Protein AF-A0A920QVF6-F1 (afdb_monomer)

Foldseek 3Di:
DVVVVVVVVVVVVVLVVCCVPQNDVLSVLVVVLVVLQVVLVVLQVVCLQDLPDALVSVLSSQLSHQLSVQLSVVLSVCVVPDPDPVSNVVSNVVSSVVSSVVQLVVLVCCAANDCVPPVDDHHNCLLSLRCGNVLNVCCVPDDDPSNVVSCVSSNSVNNVVNVVVD

Structure (mmCIF, N/CA/C/O backbone):
data_AF-A0A920QVF6-F1
#
_entry.id   AF-A0A920QVF6-F1
#
loop_
_atom_site.group_PDB
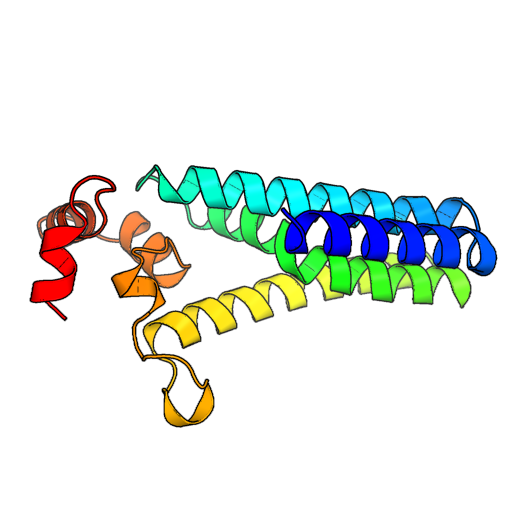_atom_site.id
_atom_site.type_symbol
_atom_site.label_atom_id
_atom_site.label_alt_id
_atom_site.label_comp_id
_atom_site.label_asym_id
_atom_site.label_entity_id
_atom_site.label_seq_id
_atom_site.pdbx_PDB_ins_code
_atom_site.Cartn_x
_atom_site.Cartn_y
_atom_site.Cartn_z
_atom_site.occupancy
_atom_site.B_iso_or_equiv
_atom_site.auth_seq_id
_atom_site.auth_comp_id
_atom_site.auth_asym_id
_atom_site.auth_atom_id
_atom_site.pdbx_PDB_model_num
ATOM 1 N N . MET A 1 1 ? 18.911 10.982 13.005 1.00 59.28 1 MET A N 1
ATOM 2 C CA . MET A 1 1 ? 19.649 11.825 12.033 1.00 59.28 1 MET A CA 1
ATOM 3 C C . MET A 1 1 ? 20.551 11.006 11.104 1.00 59.28 1 MET A C 1
ATOM 5 O O . MET A 1 1 ? 20.443 11.181 9.903 1.00 59.28 1 MET A O 1
ATOM 9 N N . VAL A 1 2 ? 21.365 10.064 11.609 1.00 76.44 2 VAL A N 1
ATOM 10 C CA . VAL A 1 2 ? 22.228 9.196 10.767 1.00 76.44 2 VAL A CA 1
ATOM 11 C C . VAL A 1 2 ? 21.438 8.289 9.804 1.00 76.44 2 VAL A C 1
ATOM 13 O O . VAL A 1 2 ? 21.817 8.175 8.647 1.00 76.44 2 VAL A O 1
ATOM 16 N N . CYS A 1 3 ? 20.315 7.703 10.244 1.00 75.38 3 CYS A N 1
ATOM 17 C CA . CYS A 1 3 ? 19.489 6.807 9.413 1.00 75.38 3 CYS A CA 1
ATOM 18 C C . CYS A 1 3 ? 18.901 7.514 8.176 1.00 75.38 3 CYS A C 1
ATOM 20 O O . CYS A 1 3 ? 19.094 7.060 7.056 1.00 75.38 3 CYS A O 1
ATOM 22 N N . ILE A 1 4 ? 18.294 8.690 8.375 1.00 77.31 4 ILE A N 1
ATOM 23 C CA . ILE A 1 4 ? 17.716 9.513 7.296 1.00 77.31 4 ILE A CA 1
ATOM 24 C C . ILE A 1 4 ? 18.799 9.935 6.292 1.00 77.31 4 ILE A C 1
ATOM 26 O O . ILE A 1 4 ? 18.611 9.853 5.081 1.00 77.31 4 ILE A O 1
ATOM 30 N N . GLN A 1 5 ? 19.970 10.354 6.782 1.00 76.94 5 GLN A N 1
ATOM 31 C CA . GLN A 1 5 ? 21.077 10.749 5.909 1.00 76.94 5 GLN A CA 1
ATOM 32 C C . GLN A 1 5 ? 21.600 9.570 5.071 1.00 76.94 5 GLN A C 1
ATOM 34 O O . GLN A 1 5 ? 21.986 9.755 3.913 1.00 76.94 5 GLN A O 1
ATOM 39 N N . LEU A 1 6 ? 21.610 8.362 5.642 1.00 83.19 6 LEU A N 1
ATOM 40 C CA . LEU A 1 6 ? 21.997 7.143 4.939 1.00 83.19 6 LEU A CA 1
ATOM 41 C C . LEU A 1 6 ? 20.995 6.798 3.829 1.00 83.19 6 LEU A C 1
ATOM 43 O O . LEU A 1 6 ? 21.417 6.530 2.708 1.00 83.19 6 LEU A O 1
ATOM 47 N N . GLU A 1 7 ? 19.691 6.876 4.102 1.00 83.31 7 GLU A N 1
ATOM 48 C CA . GLU A 1 7 ? 18.632 6.640 3.108 1.00 83.31 7 GLU A CA 1
ATOM 49 C C . GLU A 1 7 ? 18.733 7.604 1.921 1.00 83.31 7 GLU A C 1
ATOM 51 O O . GLU A 1 7 ? 18.794 7.165 0.772 1.00 83.31 7 GLU A O 1
ATOM 56 N N . ILE A 1 8 ? 18.858 8.909 2.190 1.00 84.94 8 ILE A N 1
ATOM 57 C CA . ILE A 1 8 ? 19.033 9.934 1.146 1.00 84.94 8 ILE A CA 1
ATOM 58 C C . ILE A 1 8 ? 20.278 9.639 0.296 1.00 84.94 8 ILE A C 1
ATOM 60 O O . ILE A 1 8 ? 20.260 9.788 -0.932 1.00 84.94 8 ILE A O 1
ATOM 64 N N . SER A 1 9 ? 21.361 9.189 0.934 1.00 87.62 9 SER A N 1
ATOM 65 C CA . SER A 1 9 ? 22.603 8.838 0.241 1.00 87.62 9 SER A CA 1
ATOM 66 C C . SER A 1 9 ? 22.421 7.611 -0.659 1.00 87.62 9 SER A C 1
ATOM 68 O O . SER A 1 9 ? 22.857 7.632 -1.809 1.00 87.62 9 SER A O 1
ATOM 70 N N . LEU A 1 10 ? 21.738 6.564 -0.182 1.00 86.62 10 LEU A N 1
ATOM 71 C CA . LEU A 1 10 ? 21.457 5.353 -0.963 1.00 86.62 10 LEU A CA 1
ATOM 72 C C . LEU A 1 10 ? 20.570 5.647 -2.176 1.00 86.62 10 LEU A C 1
ATOM 74 O O . LEU A 1 10 ? 20.886 5.200 -3.280 1.00 86.62 10 LEU A O 1
ATOM 78 N N . ILE A 1 11 ? 19.521 6.455 -2.001 1.00 85.38 11 ILE A N 1
ATOM 79 C CA . ILE A 1 11 ? 18.647 6.895 -3.097 1.00 85.38 11 ILE A CA 1
ATOM 80 C C . ILE A 1 11 ? 19.460 7.672 -4.137 1.00 85.38 11 ILE A C 1
ATOM 82 O O . ILE A 1 11 ? 19.409 7.366 -5.328 1.00 85.38 11 ILE A O 1
ATOM 86 N N . SER A 1 12 ? 20.290 8.620 -3.697 1.00 86.44 12 SER A N 1
ATOM 87 C CA . SER A 1 12 ? 21.143 9.411 -4.595 1.00 86.44 12 SER A CA 1
ATOM 88 C C . SER A 1 12 ? 22.115 8.536 -5.396 1.00 86.44 12 SER A C 1
ATOM 90 O O . SER A 1 12 ? 22.328 8.764 -6.592 1.00 86.44 12 SER A O 1
ATOM 92 N N . ILE A 1 13 ? 22.686 7.505 -4.762 1.00 87.94 13 ILE A N 1
ATOM 93 C CA . ILE A 1 13 ? 23.561 6.523 -5.417 1.00 87.94 13 ILE A CA 1
ATOM 94 C C . ILE A 1 13 ? 22.776 5.706 -6.449 1.00 87.94 13 ILE A C 1
ATOM 96 O 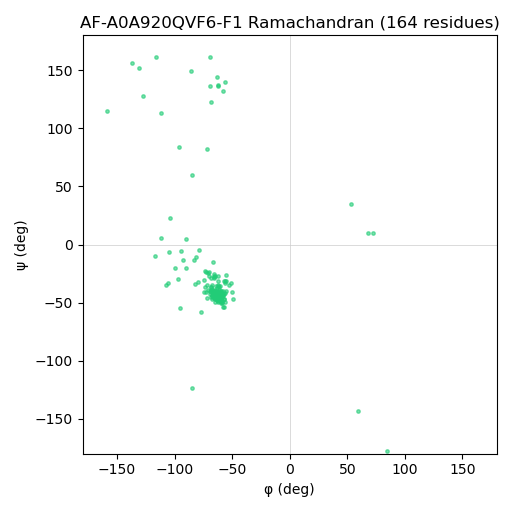O . ILE A 1 13 ? 23.256 5.549 -7.575 1.00 87.94 13 ILE A O 1
ATOM 100 N N . ALA A 1 14 ? 21.580 5.224 -6.100 1.00 83.62 14 ALA A N 1
ATOM 101 C CA . ALA A 1 14 ? 20.730 4.437 -6.990 1.00 83.62 14 ALA A CA 1
ATOM 102 C C . ALA A 1 14 ? 20.316 5.234 -8.237 1.00 83.62 14 ALA A C 1
ATOM 104 O O . ALA A 1 14 ? 20.511 4.761 -9.356 1.00 83.62 14 ALA A O 1
ATOM 105 N N . PHE A 1 15 ? 19.848 6.475 -8.067 1.00 84.44 15 PHE A N 1
ATOM 106 C CA . PHE A 1 15 ? 19.489 7.361 -9.180 1.00 84.44 15 PHE A CA 1
ATOM 107 C C . PHE A 1 15 ? 20.700 7.699 -10.054 1.00 84.44 15 PHE A C 1
ATOM 109 O O . PHE A 1 15 ? 20.620 7.644 -11.281 1.00 84.44 15 PHE A O 1
ATOM 116 N N . SER A 1 16 ? 21.854 7.979 -9.440 1.00 85.81 16 SER A N 1
ATOM 117 C CA . SER A 1 16 ? 23.099 8.234 -10.178 1.00 85.81 16 SER A CA 1
ATOM 118 C C . SER A 1 16 ? 23.561 7.012 -10.974 1.00 85.81 16 SER A C 1
ATOM 120 O O . SER A 1 16 ? 24.092 7.148 -12.076 1.00 85.81 16 SER A O 1
ATOM 122 N N . TRP A 1 17 ? 23.389 5.810 -10.421 1.00 84.62 17 TRP A N 1
ATOM 123 C CA . TRP A 1 17 ? 23.701 4.566 -11.114 1.00 84.62 17 TRP A CA 1
ATOM 124 C C . TRP A 1 17 ? 22.752 4.332 -12.287 1.00 84.62 17 TRP A C 1
ATOM 12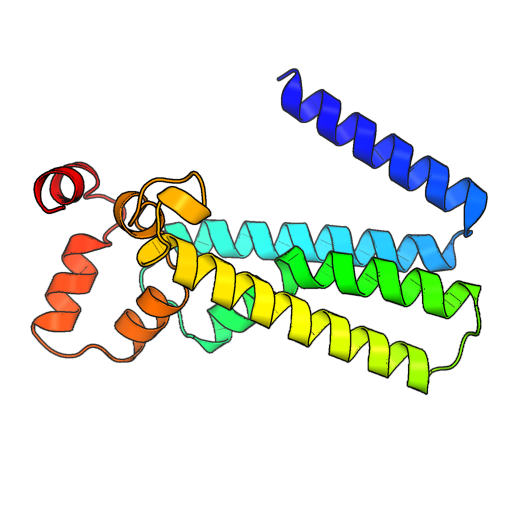6 O O . TRP A 1 17 ? 23.235 4.078 -13.391 1.00 84.62 17 TRP A O 1
ATOM 136 N N . CYS A 1 18 ? 21.444 4.499 -12.070 1.00 80.38 18 CYS A N 1
ATOM 137 C CA . CYS A 1 18 ? 20.429 4.367 -13.112 1.00 80.38 18 CYS A CA 1
ATOM 138 C C . CYS A 1 18 ? 20.723 5.345 -14.249 1.00 80.38 18 CYS A C 1
ATOM 140 O O . CYS A 1 18 ? 20.969 4.916 -15.371 1.00 80.38 18 CYS A O 1
ATOM 142 N N . LYS A 1 19 ? 20.881 6.640 -13.954 1.00 83.06 19 LYS A N 1
ATOM 143 C CA . LYS A 1 19 ? 21.198 7.652 -14.970 1.00 83.06 19 LYS A CA 1
ATOM 144 C C . LYS A 1 19 ? 22.390 7.268 -15.858 1.00 83.06 19 LYS A C 1
ATOM 146 O O . LYS A 1 19 ? 22.344 7.455 -17.069 1.00 83.06 19 LYS A O 1
ATOM 151 N N . ARG A 1 20 ? 23.454 6.695 -15.280 1.00 84.06 20 ARG A N 1
ATOM 152 C CA . ARG A 1 20 ? 24.636 6.246 -16.042 1.00 84.06 20 ARG A CA 1
ATOM 153 C C . ARG A 1 20 ? 24.397 5.008 -16.910 1.00 84.06 20 ARG A C 1
ATOM 155 O O . ARG A 1 20 ? 25.188 4.775 -17.820 1.00 84.06 20 ARG A O 1
ATOM 162 N N . LYS A 1 21 ? 23.416 4.169 -16.580 1.00 80.81 21 LYS A N 1
ATOM 163 C CA . LYS A 1 21 ? 23.218 2.848 -17.195 1.00 80.81 21 LYS A CA 1
ATOM 164 C C . LYS A 1 21 ? 22.019 2.763 -18.132 1.00 80.81 21 LYS A C 1
ATOM 166 O O . LYS A 1 21 ? 22.131 2.041 -19.115 1.00 80.81 21 LYS A O 1
ATOM 171 N N . ILE A 1 22 ? 20.930 3.471 -17.837 1.00 73.94 22 ILE A N 1
ATOM 172 C CA . ILE A 1 22 ? 19.645 3.337 -18.547 1.00 73.94 22 ILE A CA 1
ATOM 173 C C . ILE A 1 22 ? 19.213 4.621 -19.287 1.00 73.94 22 ILE A C 1
ATOM 175 O O . ILE A 1 22 ? 18.339 4.574 -20.136 1.00 73.94 22 ILE A O 1
ATOM 179 N N . GLY A 1 23 ? 19.884 5.761 -19.070 1.00 71.75 23 GLY A N 1
ATOM 180 C CA . GLY A 1 23 ? 19.565 7.026 -19.753 1.00 71.75 23 GLY A CA 1
ATOM 181 C C . GLY A 1 23 ? 18.437 7.828 -19.085 1.00 71.75 23 GLY A C 1
ATOM 182 O O . GLY A 1 23 ? 17.957 7.467 -18.012 1.00 71.75 23 GLY A O 1
ATOM 183 N N . ASP A 1 24 ? 18.059 8.966 -19.681 1.00 73.00 24 ASP A N 1
ATOM 184 C CA . ASP A 1 24 ? 17.178 9.958 -19.035 1.00 73.00 24 ASP A CA 1
ATOM 185 C C . ASP A 1 24 ? 15.678 9.592 -19.075 1.00 73.00 24 ASP A C 1
ATOM 187 O O . ASP A 1 24 ? 14.963 9.899 -18.122 1.00 73.00 24 ASP A O 1
ATOM 191 N N . THR A 1 25 ? 15.189 8.911 -20.122 1.00 66.56 25 THR A N 1
ATOM 192 C CA . THR A 1 25 ? 13.767 8.515 -20.237 1.00 66.56 25 THR A CA 1
ATOM 193 C C . THR A 1 25 ? 13.358 7.535 -19.135 1.00 66.56 25 THR A C 1
ATOM 195 O O . THR A 1 25 ? 12.354 7.741 -18.455 1.00 66.56 25 THR A O 1
ATOM 198 N N . ASP A 1 26 ? 14.185 6.522 -18.880 1.00 74.75 26 ASP A N 1
ATOM 199 C CA . ASP A 1 26 ? 13.901 5.487 -17.879 1.00 74.75 26 ASP A CA 1
ATOM 200 C C . ASP A 1 26 ? 14.058 6.012 -16.439 1.00 74.75 26 ASP A C 1
ATOM 202 O O . ASP A 1 26 ? 13.441 5.506 -15.499 1.00 74.75 26 ASP A O 1
ATOM 206 N N . LEU A 1 27 ? 14.842 7.082 -16.255 1.00 81.31 27 LEU A N 1
ATOM 207 C CA . LEU A 1 27 ? 14.948 7.787 -14.977 1.00 81.31 27 LEU A CA 1
ATOM 208 C C . LEU A 1 27 ? 13.647 8.527 -14.624 1.00 81.31 27 LEU A C 1
ATOM 210 O O . LEU A 1 27 ? 13.331 8.675 -13.440 1.00 81.31 27 LEU A O 1
ATOM 214 N N . GLY A 1 28 ? 12.881 8.958 -15.633 1.00 85.19 28 GLY A N 1
ATOM 215 C CA . GLY A 1 28 ? 11.558 9.555 -15.451 1.00 85.19 28 GLY A CA 1
ATOM 216 C C . GLY A 1 28 ? 10.593 8.593 -14.759 1.00 85.19 28 GLY A C 1
ATOM 217 O O . GLY A 1 28 ? 9.982 8.965 -13.761 1.00 85.19 28 GLY A O 1
ATOM 218 N N . VAL A 1 29 ? 10.563 7.333 -15.205 1.00 86.81 29 VAL A N 1
ATOM 219 C CA . VAL A 1 29 ? 9.729 6.265 -14.622 1.00 86.81 29 VAL A CA 1
ATOM 220 C C . VAL A 1 29 ? 10.061 6.036 -13.146 1.00 86.81 29 VAL A C 1
ATOM 222 O O . VAL A 1 29 ? 9.170 5.948 -12.303 1.00 86.81 29 VAL A O 1
ATOM 225 N N . LEU A 1 30 ? 11.353 5.969 -12.805 1.00 86.44 30 LEU A N 1
ATOM 226 C CA . LEU A 1 30 ? 11.775 5.796 -11.413 1.00 86.44 30 LEU A CA 1
ATOM 227 C C . LEU A 1 30 ? 11.410 7.010 -10.547 1.00 86.44 30 LEU A C 1
ATOM 229 O O . LEU A 1 30 ? 11.002 6.850 -9.397 1.00 86.44 30 LEU A O 1
ATOM 233 N N . THR A 1 31 ? 11.561 8.217 -11.097 1.00 88.50 31 THR A N 1
ATOM 234 C CA . THR A 1 31 ? 11.217 9.466 -10.405 1.00 88.50 31 THR A CA 1
ATOM 235 C C . THR A 1 31 ? 9.725 9.527 -10.102 1.00 88.50 31 THR A C 1
ATOM 237 O O . THR A 1 31 ? 9.348 9.813 -8.968 1.00 88.50 31 THR A O 1
ATOM 240 N N . GLU A 1 32 ? 8.885 9.215 -11.087 1.00 89.38 32 GLU A N 1
ATOM 241 C CA . GLU A 1 32 ? 7.432 9.194 -10.934 1.00 89.38 32 GLU A CA 1
ATOM 242 C C . GLU A 1 32 ? 7.006 8.198 -9.854 1.00 89.38 32 GLU A C 1
ATOM 244 O O . GLU A 1 32 ? 6.325 8.580 -8.908 1.00 89.38 32 GLU A O 1
ATOM 249 N N . SER A 1 33 ? 7.523 6.968 -9.887 1.00 89.88 33 SER A N 1
ATOM 250 C CA . SER A 1 33 ? 7.189 5.972 -8.863 1.00 89.88 33 SER A CA 1
ATOM 251 C C . SER A 1 33 ? 7.686 6.311 -7.463 1.00 89.88 33 SER A C 1
ATOM 253 O O . SER A 1 33 ? 7.047 5.940 -6.479 1.00 89.88 33 SER A O 1
ATOM 255 N N . TYR A 1 34 ? 8.787 7.052 -7.345 1.00 89.06 34 TYR A N 1
ATOM 256 C CA . TYR A 1 34 ? 9.225 7.573 -6.055 1.00 89.06 34 TYR A CA 1
ATOM 257 C C . TYR A 1 34 ? 8.275 8.661 -5.523 1.00 89.06 34 TYR A C 1
ATOM 259 O O . TYR A 1 34 ? 7.964 8.675 -4.331 1.00 89.06 34 TYR A O 1
ATOM 267 N N . LEU A 1 35 ? 7.777 9.547 -6.394 1.00 91.06 35 LEU A N 1
ATOM 268 C CA . LEU A 1 35 ? 6.782 10.560 -6.027 1.00 91.06 35 LEU A CA 1
ATOM 269 C C . LEU A 1 35 ? 5.440 9.929 -5.645 1.00 91.06 35 LEU A C 1
ATOM 271 O O . LEU A 1 35 ? 4.859 10.322 -4.637 1.00 91.06 35 LEU A O 1
ATOM 275 N N . GLU A 1 36 ? 4.991 8.920 -6.392 1.00 90.94 36 GLU A N 1
ATOM 276 C CA . GLU A 1 36 ? 3.791 8.147 -6.064 1.00 90.94 36 GLU A CA 1
ATOM 277 C C . GLU A 1 36 ? 3.926 7.487 -4.686 1.00 90.94 36 GLU A C 1
ATOM 279 O O . GLU A 1 36 ? 3.026 7.623 -3.861 1.00 90.94 36 GLU A O 1
ATOM 284 N N . MET A 1 37 ? 5.073 6.867 -4.370 1.00 90.31 37 MET A N 1
ATOM 285 C CA . MET A 1 37 ? 5.319 6.316 -3.028 1.00 90.31 37 MET A CA 1
ATOM 286 C C . MET A 1 37 ? 5.177 7.385 -1.941 1.00 90.31 37 MET A C 1
ATOM 288 O O . MET A 1 37 ? 4.522 7.138 -0.926 1.00 90.31 37 MET A O 1
ATOM 292 N N . ILE A 1 38 ? 5.781 8.563 -2.136 1.00 90.62 38 ILE A N 1
ATOM 293 C CA . ILE A 1 38 ? 5.671 9.669 -1.176 1.00 90.62 38 ILE A CA 1
ATOM 294 C C . ILE A 1 38 ? 4.208 10.074 -1.006 1.00 90.62 38 ILE A C 1
ATOM 296 O O . ILE A 1 38 ? 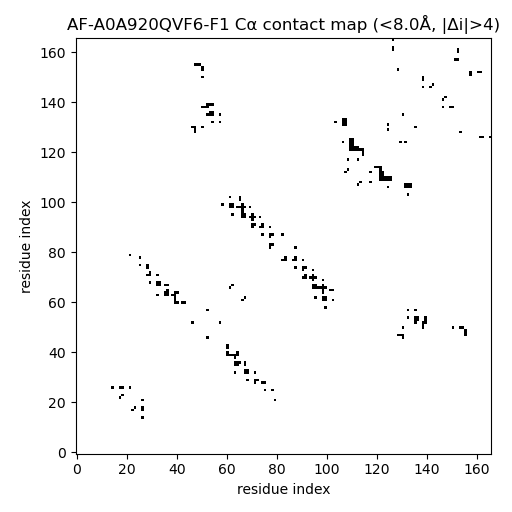3.749 10.223 0.124 1.00 90.62 38 ILE A O 1
ATOM 300 N N . GLU A 1 39 ? 3.461 10.211 -2.100 1.00 91.88 39 GLU A N 1
ATOM 301 C CA . GLU A 1 39 ? 2.038 10.533 -2.052 1.00 91.88 39 GLU A CA 1
ATOM 302 C C . GLU A 1 39 ? 1.244 9.469 -1.282 1.00 91.88 39 GLU A C 1
ATOM 304 O O . GLU A 1 39 ? 0.455 9.805 -0.395 1.00 91.88 39 GLU A O 1
ATOM 309 N N . GLY A 1 40 ? 1.486 8.187 -1.567 1.00 90.75 40 GLY A N 1
ATOM 310 C CA . GLY A 1 40 ? 0.887 7.065 -0.849 1.00 90.75 40 GLY A CA 1
ATOM 311 C C . GLY A 1 40 ? 1.182 7.115 0.650 1.00 90.75 40 GLY A C 1
ATOM 312 O 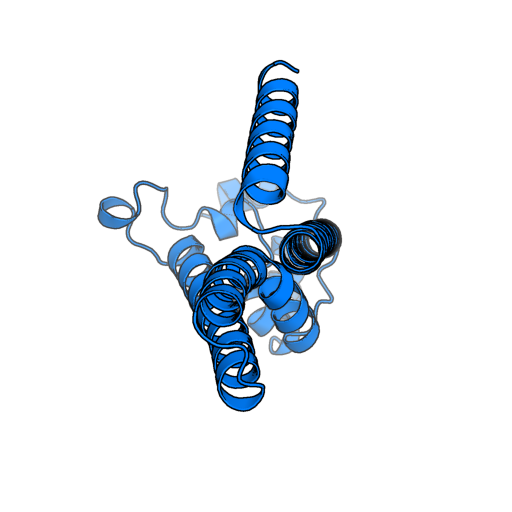O . GLY A 1 40 ? 0.276 6.920 1.460 1.00 90.75 40 GLY A O 1
ATOM 313 N N . GLN A 1 41 ? 2.418 7.448 1.033 1.00 90.19 41 GLN A N 1
ATOM 314 C CA . GLN A 1 41 ? 2.809 7.598 2.435 1.00 90.19 41 GLN A CA 1
ATOM 315 C C . GLN A 1 41 ? 2.156 8.818 3.097 1.00 90.19 41 GLN A C 1
ATOM 317 O O . GLN A 1 41 ? 1.718 8.737 4.242 1.00 90.19 41 GLN A O 1
ATOM 322 N N . CYS A 1 42 ? 2.040 9.945 2.393 1.00 91.25 42 CYS A N 1
ATOM 323 C CA . CYS A 1 42 ? 1.334 11.119 2.902 1.00 91.25 42 CYS A CA 1
ATOM 324 C C . CYS A 1 42 ? -0.154 10.829 3.132 1.00 91.25 42 CYS A C 1
ATOM 326 O O . CYS A 1 42 ? -0.695 11.220 4.165 1.00 91.25 42 CYS A O 1
ATOM 328 N N . ARG A 1 43 ? -0.812 10.120 2.205 1.00 91.88 43 ARG A N 1
ATOM 329 C CA . ARG A 1 43 ? -2.216 9.699 2.354 1.00 91.88 43 ARG A CA 1
ATOM 330 C C . ARG A 1 43 ? -2.401 8.768 3.554 1.00 91.88 43 ARG A C 1
ATOM 332 O O . ARG A 1 43 ? -3.349 8.943 4.310 1.00 91.88 43 ARG A O 1
ATOM 339 N N . ASP A 1 44 ? -1.475 7.837 3.762 1.00 90.19 44 ASP A N 1
ATOM 340 C CA . ASP A 1 44 ? -1.478 6.930 4.916 1.00 90.19 44 ASP A CA 1
ATOM 341 C C . ASP A 1 44 ? -1.417 7.684 6.253 1.00 90.19 44 ASP A C 1
ATOM 343 O O . ASP A 1 44 ? -2.228 7.441 7.142 1.00 90.19 44 ASP A O 1
ATOM 347 N N . LEU A 1 45 ? -0.533 8.683 6.358 1.00 89.88 45 LEU A N 1
ATOM 348 C CA . LEU A 1 45 ? -0.432 9.537 7.548 1.00 89.88 45 LEU A CA 1
ATOM 349 C C . LEU A 1 45 ? -1.715 10.340 7.805 1.00 89.88 45 LEU A C 1
ATOM 351 O O . LEU A 1 45 ? -2.090 10.563 8.955 1.00 89.88 45 LEU A O 1
ATOM 355 N N . VAL A 1 46 ? -2.404 10.780 6.748 1.00 89.44 46 VAL A N 1
ATOM 356 C CA . VAL A 1 46 ? -3.711 11.445 6.882 1.00 89.44 46 VAL A CA 1
ATOM 357 C C . VAL A 1 46 ? -4.762 10.464 7.406 1.00 89.44 46 VAL A C 1
ATOM 359 O O . VAL A 1 46 ? -5.553 10.825 8.277 1.00 89.44 46 VAL A O 1
ATOM 362 N N . PHE A 1 47 ? -4.755 9.218 6.930 1.00 88.38 47 PHE A N 1
ATOM 363 C CA . PHE A 1 47 ? -5.677 8.171 7.381 1.00 88.38 47 PHE A CA 1
ATOM 364 C C . PHE A 1 47 ? -5.486 7.783 8.849 1.00 88.38 47 PHE A C 1
ATOM 366 O O . PHE A 1 47 ? -6.451 7.406 9.507 1.00 88.38 47 PHE A O 1
ATOM 373 N N . GLU A 1 48 ? -4.293 7.945 9.417 1.00 86.25 48 GLU A N 1
ATOM 374 C CA . GLU A 1 48 ? -4.093 7.755 10.859 1.00 86.25 48 GLU A CA 1
ATOM 375 C C . GLU A 1 48 ? -4.911 8.741 11.714 1.00 86.25 48 GLU A C 1
ATOM 377 O O . GLU A 1 48 ? -5.279 8.416 12.846 1.00 86.25 48 GLU A O 1
ATOM 382 N N . GLN A 1 49 ? -5.228 9.924 11.173 1.00 86.06 49 GLN A N 1
ATOM 383 C CA . GLN A 1 49 ? -5.903 11.013 11.888 1.00 86.06 49 GLN A CA 1
ATOM 384 C C . GLN A 1 49 ? -7.427 11.029 11.714 1.00 86.06 49 GLN A C 1
ATOM 386 O O . GLN A 1 49 ? -8.106 11.832 12.353 1.00 86.06 49 GLN A O 1
ATOM 391 N N . THR A 1 50 ? -7.986 10.159 10.870 1.00 87.38 50 THR A N 1
ATOM 392 C CA . THR A 1 50 ? -9.427 10.103 10.594 1.00 87.38 50 THR A CA 1
ATOM 393 C C . THR A 1 50 ? -9.958 8.676 10.696 1.00 87.38 50 THR A C 1
ATOM 395 O O . THR A 1 50 ? -9.246 7.700 10.483 1.00 87.38 50 THR A O 1
ATOM 398 N N . THR A 1 51 ? -11.235 8.545 11.035 1.00 84.94 51 THR A N 1
ATOM 399 C CA . THR A 1 51 ? -11.975 7.274 10.990 1.00 84.94 51 THR A CA 1
ATOM 400 C C . THR A 1 51 ? -12.940 7.205 9.808 1.00 84.94 51 THR A C 1
ATOM 402 O O . THR A 1 51 ? -13.534 6.164 9.556 1.00 84.94 51 THR A O 1
ATOM 405 N N . ASN A 1 52 ? -13.095 8.303 9.065 1.00 89.12 52 ASN A N 1
ATOM 406 C CA . ASN A 1 52 ? -13.950 8.375 7.888 1.00 89.12 52 ASN A CA 1
ATOM 407 C C . ASN A 1 52 ? -13.105 8.149 6.629 1.00 89.12 52 ASN A C 1
ATOM 409 O O . ASN A 1 52 ? -12.629 9.112 6.028 1.00 89.12 52 ASN A O 1
ATOM 413 N N . ILE A 1 53 ? -12.882 6.879 6.290 1.00 90.75 53 ILE A N 1
ATOM 414 C CA . ILE A 1 53 ? -12.108 6.437 5.123 1.00 90.75 53 ILE A CA 1
ATOM 415 C C . ILE A 1 53 ? -12.978 5.456 4.347 1.00 90.75 53 ILE A C 1
ATOM 417 O O . ILE A 1 53 ? -13.477 4.493 4.929 1.00 90.75 53 ILE A O 1
ATOM 421 N N . LYS A 1 54 ? -13.149 5.675 3.045 1.00 93.44 54 LYS A N 1
ATOM 422 C CA . LYS A 1 54 ? -13.826 4.713 2.167 1.00 93.44 54 LYS A CA 1
ATOM 423 C C . LYS A 1 54 ? -12.846 3.664 1.664 1.00 93.44 54 LYS A C 1
ATOM 425 O O . LYS A 1 54 ? -11.678 3.971 1.410 1.00 93.44 54 LYS A O 1
ATOM 430 N N . VAL A 1 55 ? -13.329 2.451 1.409 1.00 94.81 55 VAL A N 1
ATOM 431 C CA . VAL A 1 55 ? -12.511 1.372 0.837 1.00 94.81 55 VAL A CA 1
ATOM 432 C C . VAL A 1 55 ? -11.851 1.804 -0.475 1.00 94.81 55 VAL A C 1
ATOM 434 O O . VAL A 1 55 ? -10.672 1.532 -0.671 1.00 94.81 55 VAL A O 1
ATOM 437 N N . GLU A 1 56 ? -12.547 2.544 -1.342 1.00 93.69 56 GLU A N 1
ATOM 438 C CA . GLU A 1 56 ? -11.968 3.040 -2.603 1.00 93.69 56 GLU A CA 1
ATOM 439 C C . GLU A 1 56 ? -10.783 3.998 -2.376 1.00 93.69 56 GLU A C 1
ATOM 441 O O . GLU A 1 56 ? -9.759 3.908 -3.056 1.00 93.69 56 GLU A O 1
ATOM 446 N N . GLU A 1 57 ? -10.879 4.888 -1.384 1.00 92.62 57 GLU A N 1
ATOM 447 C CA . GLU A 1 57 ? -9.801 5.822 -1.030 1.00 92.62 57 GLU A CA 1
ATOM 448 C C . GLU A 1 57 ? -8.583 5.065 -0.488 1.00 92.62 57 GLU A C 1
ATOM 450 O O . GLU A 1 57 ? -7.440 5.363 -0.851 1.00 92.62 57 GLU A O 1
ATOM 455 N N . TYR A 1 58 ? -8.836 4.035 0.322 1.00 93.50 58 TYR A N 1
ATOM 456 C CA . TYR A 1 58 ? -7.814 3.126 0.818 1.00 93.50 58 TYR A CA 1
ATOM 457 C C . TYR A 1 58 ? -7.145 2.330 -0.318 1.00 93.50 58 TYR A C 1
ATOM 459 O O . TYR A 1 58 ? -5.916 2.287 -0.397 1.00 93.50 58 TYR A O 1
ATOM 467 N N . LEU A 1 59 ? -7.921 1.758 -1.247 1.00 91.50 59 LEU A N 1
ATOM 468 C CA . LEU A 1 59 ? -7.396 1.021 -2.404 1.00 91.50 59 LEU A CA 1
ATOM 469 C C . LEU A 1 59 ? -6.550 1.914 -3.322 1.00 91.50 59 LEU A C 1
ATOM 471 O O . LEU A 1 59 ? -5.548 1.457 -3.881 1.00 91.50 59 LEU A O 1
ATOM 475 N N . GLY A 1 60 ? -6.932 3.186 -3.456 1.00 89.56 60 GLY A N 1
ATOM 476 C CA . GLY A 1 60 ? -6.137 4.207 -4.130 1.00 89.56 60 GLY A CA 1
ATOM 477 C C . GLY A 1 60 ? -4.804 4.462 -3.426 1.00 89.56 60 GLY A C 1
ATOM 478 O O . GLY A 1 60 ? -3.763 4.452 -4.076 1.00 89.56 60 GLY A O 1
ATOM 479 N N . MET A 1 61 ? -4.814 4.625 -2.100 1.00 91.12 61 MET A N 1
ATOM 480 C CA . MET A 1 61 ? -3.600 4.843 -1.304 1.00 91.12 61 MET A CA 1
ATOM 481 C C . MET A 1 61 ? -2.604 3.680 -1.429 1.00 91.12 61 MET A C 1
ATOM 483 O O . MET A 1 61 ? -1.433 3.911 -1.731 1.00 91.12 61 MET A O 1
ATOM 487 N N . ILE A 1 62 ? -3.045 2.427 -1.272 1.00 90.56 62 ILE A N 1
ATOM 488 C CA . ILE A 1 62 ? -2.123 1.278 -1.317 1.00 90.56 62 ILE A CA 1
ATOM 489 C C . ILE A 1 62 ? -1.557 1.011 -2.718 1.00 90.56 62 ILE A C 1
ATOM 491 O O . ILE A 1 62 ? -0.474 0.438 -2.845 1.00 90.56 62 ILE A O 1
ATOM 495 N N . ALA A 1 63 ? -2.254 1.444 -3.776 1.00 85.69 63 ALA A N 1
ATOM 496 C CA . ALA A 1 63 ? -1.768 1.332 -5.151 1.00 85.69 63 ALA A CA 1
ATOM 497 C C . ALA A 1 63 ? -0.516 2.189 -5.400 1.00 85.69 63 ALA A C 1
ATOM 499 O O . ALA A 1 63 ? 0.309 1.836 -6.241 1.00 85.69 63 ALA A O 1
ATOM 500 N N . LEU A 1 64 ? -0.366 3.282 -4.646 1.00 85.88 64 LEU A N 1
ATOM 501 C CA . LEU A 1 64 ? 0.761 4.208 -4.736 1.00 85.88 64 LEU A CA 1
ATOM 502 C C . LEU A 1 64 ? 1.992 3.740 -3.945 1.00 85.88 64 LEU A C 1
ATOM 504 O O . LEU A 1 64 ? 3.075 4.278 -4.131 1.00 85.88 64 LEU A O 1
ATOM 508 N N . LYS A 1 65 ? 1.846 2.740 -3.067 1.00 83.75 65 LYS A N 1
ATOM 509 C CA . LYS A 1 65 ? 2.932 2.224 -2.221 1.00 83.75 65 LYS A CA 1
ATOM 510 C C . LYS A 1 65 ? 3.771 1.176 -2.969 1.00 83.75 65 LYS A C 1
ATOM 512 O O . LYS A 1 65 ? 4.300 1.424 -4.047 1.00 83.75 65 LYS A O 1
ATOM 517 N N . THR A 1 66 ? 3.895 -0.026 -2.415 1.00 78.44 66 THR A N 1
ATOM 518 C CA . THR A 1 66 ? 4.760 -1.117 -2.893 1.00 78.44 66 THR A CA 1
ATOM 519 C C . THR A 1 66 ? 4.581 -1.443 -4.382 1.00 78.44 66 THR A C 1
ATOM 521 O O . THR A 1 66 ? 5.549 -1.780 -5.065 1.00 78.44 66 THR A O 1
ATOM 524 N N . GLY A 1 67 ? 3.360 -1.296 -4.910 1.00 79.75 67 GLY A N 1
ATOM 525 C CA . GLY A 1 67 ? 3.063 -1.504 -6.329 1.00 79.75 67 GLY A CA 1
ATOM 526 C C . GLY A 1 67 ? 3.832 -0.586 -7.274 1.00 79.75 67 GLY A C 1
ATOM 527 O O . GLY A 1 67 ? 4.256 -1.047 -8.3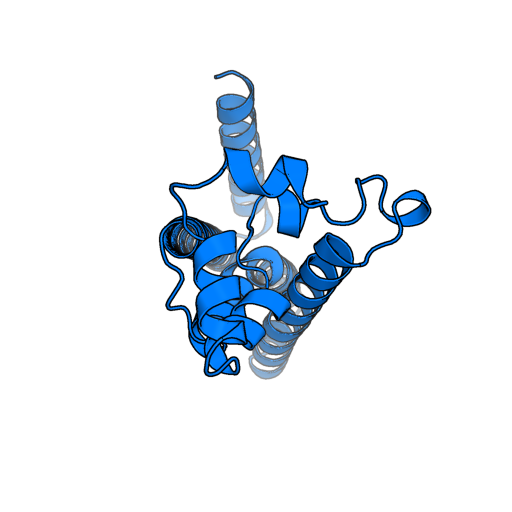32 1.00 79.75 67 GLY A O 1
ATOM 528 N N . ALA A 1 68 ? 4.080 0.667 -6.880 1.00 85.50 68 ALA A N 1
ATOM 529 C CA . ALA A 1 68 ? 4.772 1.642 -7.717 1.00 85.50 68 ALA A CA 1
ATOM 530 C C . ALA A 1 68 ? 6.218 1.214 -8.021 1.00 85.50 68 ALA A C 1
ATOM 532 O O . ALA A 1 68 ? 6.651 1.280 -9.169 1.00 85.50 68 ALA A O 1
ATOM 533 N N . PHE A 1 69 ? 6.949 0.672 -7.038 1.00 86.19 69 PHE A N 1
ATOM 534 C CA . PHE A 1 69 ? 8.320 0.187 -7.265 1.00 86.19 69 PHE A CA 1
ATOM 535 C C . PHE A 1 69 ? 8.392 -1.116 -8.050 1.00 86.19 69 PHE A C 1
ATOM 537 O O . PHE A 1 69 ? 9.306 -1.297 -8.855 1.00 86.19 69 PHE A O 1
ATOM 544 N N . ILE A 1 70 ? 7.449 -2.036 -7.829 1.00 86.12 70 ILE A N 1
ATOM 545 C CA . ILE A 1 70 ? 7.387 -3.274 -8.615 1.00 86.12 70 ILE A CA 1
ATOM 546 C C . ILE A 1 70 ? 7.082 -2.928 -10.075 1.00 86.12 70 ILE A C 1
ATOM 548 O O . ILE A 1 70 ? 7.760 -3.416 -10.982 1.00 86.12 70 ILE A O 1
ATOM 552 N N . ARG A 1 71 ? 6.110 -2.033 -10.289 1.00 89.38 71 ARG A N 1
ATOM 553 C CA . ARG A 1 71 ? 5.751 -1.496 -11.600 1.00 89.38 71 ARG A CA 1
ATOM 554 C C . ARG A 1 71 ? 6.940 -0.830 -12.280 1.00 89.38 71 ARG A C 1
ATOM 556 O O . ARG A 1 71 ? 7.252 -1.205 -13.405 1.00 89.38 71 ARG A O 1
ATOM 563 N N . SER A 1 72 ? 7.612 0.118 -11.625 1.00 89.88 72 SER A N 1
ATOM 564 C CA . SER A 1 72 ? 8.739 0.839 -12.229 1.00 89.88 72 SER A CA 1
ATOM 565 C C . SER A 1 72 ? 9.898 -0.085 -12.566 1.00 89.88 72 SER A C 1
ATOM 567 O O . SER A 1 72 ? 10.433 -0.008 -13.666 1.00 89.88 72 SER A O 1
ATOM 569 N N . SER A 1 73 ? 10.235 -1.017 -11.673 1.00 88.00 73 SER A N 1
ATOM 570 C CA . SER A 1 73 ? 11.310 -1.988 -11.903 1.00 88.00 73 SER A CA 1
ATOM 571 C C . SER A 1 73 ? 11.033 -2.854 -13.133 1.00 88.00 73 SER A C 1
ATOM 573 O O . SER A 1 73 ? 11.912 -3.050 -13.972 1.00 88.00 73 SER A O 1
ATOM 575 N N . ALA A 1 74 ? 9.803 -3.354 -13.262 1.00 89.38 74 ALA A N 1
ATOM 576 C CA . ALA A 1 74 ? 9.407 -4.168 -14.401 1.00 89.38 74 ALA A CA 1
ATOM 577 C C . ALA A 1 74 ? 9.294 -3.340 -15.695 1.00 89.38 74 ALA A C 1
ATOM 579 O O . ALA A 1 74 ? 9.718 -3.807 -16.751 1.00 89.38 74 ALA A O 1
ATOM 580 N N . LEU A 1 75 ? 8.770 -2.110 -15.618 1.00 89.94 75 LEU A N 1
ATOM 581 C CA . LEU A 1 75 ? 8.604 -1.220 -16.769 1.00 89.94 75 LEU A CA 1
ATOM 582 C C . LEU A 1 75 ? 9.954 -0.768 -17.329 1.00 89.94 75 LEU A C 1
ATOM 584 O O . LEU A 1 75 ? 10.154 -0.839 -18.535 1.00 89.94 75 LEU A O 1
ATOM 588 N N . ILE A 1 76 ? 10.909 -0.397 -16.473 1.00 88.19 76 ILE A N 1
ATOM 589 C CA . ILE A 1 76 ? 12.284 -0.084 -16.893 1.00 88.19 76 ILE A CA 1
ATOM 590 C C . ILE A 1 76 ? 12.900 -1.288 -17.622 1.00 88.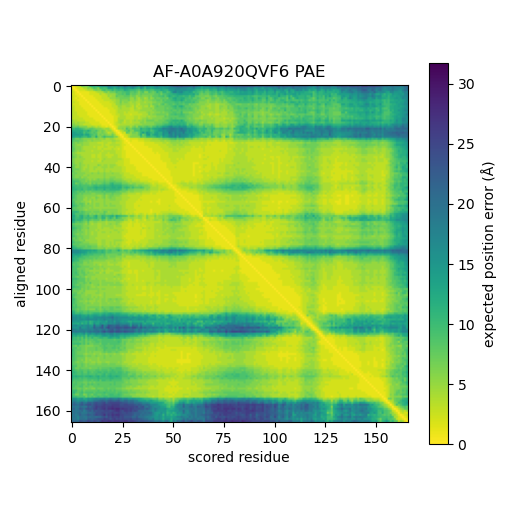19 76 ILE A C 1
ATOM 592 O O . ILE A 1 76 ? 13.506 -1.136 -18.679 1.00 88.19 76 ILE A O 1
ATOM 596 N N . GLY A 1 77 ? 12.698 -2.506 -17.107 1.00 86.69 77 GLY A N 1
ATOM 597 C CA . GLY A 1 77 ? 13.144 -3.726 -17.785 1.00 86.69 77 GLY A CA 1
ATOM 598 C C . GLY A 1 77 ? 12.503 -3.926 -19.166 1.00 86.69 77 GLY A C 1
ATOM 599 O O . GLY A 1 77 ? 13.194 -4.319 -20.107 1.00 86.69 77 GLY A O 1
ATOM 600 N N . ALA A 1 78 ? 11.206 -3.633 -19.299 1.00 88.00 78 ALA A N 1
ATOM 601 C CA . ALA A 1 78 ? 10.490 -3.708 -20.571 1.00 88.00 78 ALA A CA 1
ATOM 602 C C . ALA A 1 78 ? 11.023 -2.682 -21.586 1.00 88.00 78 ALA A C 1
ATOM 604 O O . ALA A 1 78 ? 11.361 -3.065 -22.705 1.00 88.00 78 ALA A O 1
ATOM 605 N N . LEU A 1 79 ? 11.202 -1.425 -21.165 1.00 85.94 79 LEU A N 1
ATOM 606 C CA . LEU A 1 79 ? 11.720 -0.333 -21.997 1.00 85.94 79 LEU A CA 1
ATOM 607 C C . LEU A 1 79 ? 13.131 -0.625 -22.533 1.00 85.94 79 LEU A C 1
ATOM 609 O O . LEU A 1 79 ? 13.393 -0.413 -23.717 1.00 85.94 79 LEU A O 1
ATOM 613 N N . ILE A 1 80 ? 14.014 -1.190 -21.701 1.00 84.88 80 ILE A N 1
ATOM 614 C CA . ILE A 1 80 ? 15.375 -1.580 -22.112 1.00 84.88 80 ILE A CA 1
ATOM 615 C C . ILE A 1 80 ? 15.355 -2.740 -23.117 1.00 84.88 80 ILE A C 1
ATOM 617 O O . ILE A 1 80 ? 16.178 -2.786 -24.032 1.00 84.88 80 ILE A O 1
ATOM 621 N N . GLY A 1 81 ? 14.465 -3.717 -22.922 1.00 84.50 81 GLY A N 1
ATOM 622 C CA . GLY A 1 81 ? 14.419 -4.924 -23.744 1.00 84.50 81 GLY A CA 1
ATOM 623 C C . GLY A 1 81 ? 13.767 -4.691 -25.105 1.00 84.50 81 GLY A C 1
ATOM 624 O O . GLY A 1 81 ? 14.363 -4.971 -26.148 1.00 84.50 81 GLY A O 1
ATOM 625 N N . ARG A 1 82 ? 12.518 -4.221 -25.092 1.00 79.56 82 ARG A N 1
ATOM 626 C CA . ARG A 1 82 ? 11.739 -3.888 -26.283 1.00 79.56 82 ARG A CA 1
ATOM 627 C C . ARG A 1 82 ? 10.630 -2.921 -25.891 1.00 79.56 82 ARG A C 1
ATOM 629 O O . ARG A 1 82 ? 9.689 -3.313 -25.211 1.00 79.56 82 ARG A O 1
ATOM 636 N N . ASP A 1 83 ? 10.706 -1.702 -26.411 1.00 79.94 83 ASP A N 1
ATOM 637 C CA . ASP A 1 83 ? 9.663 -0.696 -26.227 1.00 79.94 83 ASP A CA 1
ATOM 638 C C . ASP A 1 83 ? 8.407 -1.042 -27.052 1.00 79.94 83 ASP A C 1
ATOM 640 O O . ASP A 1 83 ? 8.216 -0.602 -28.188 1.00 79.94 83 ASP A O 1
ATOM 644 N N . ASP A 1 84 ? 7.580 -1.932 -26.498 1.00 90.56 84 ASP A N 1
ATOM 645 C CA . ASP A 1 84 ? 6.283 -2.333 -27.031 1.00 90.56 84 ASP A CA 1
ATOM 646 C C . ASP A 1 84 ? 5.171 -1.830 -26.107 1.00 90.56 84 ASP A C 1
ATOM 648 O O . ASP A 1 84 ? 5.009 -2.291 -24.978 1.00 90.56 84 ASP A O 1
ATOM 652 N N . SER A 1 85 ? 4.361 -0.898 -26.612 1.00 90.00 85 SER A N 1
ATOM 653 C CA . SER A 1 85 ? 3.291 -0.252 -25.835 1.00 90.00 85 SER A CA 1
ATOM 654 C C . SER A 1 85 ? 2.328 -1.231 -25.152 1.00 90.00 85 SER A C 1
ATOM 656 O O . SER A 1 85 ? 1.877 -0.976 -24.035 1.00 90.00 85 SER A O 1
ATOM 658 N N . ARG A 1 86 ? 2.028 -2.373 -25.785 1.00 93.31 86 ARG A N 1
ATOM 659 C CA . ARG A 1 86 ? 1.122 -3.378 -25.222 1.00 93.31 86 ARG A CA 1
ATOM 660 C C . ARG A 1 86 ? 1.784 -4.131 -24.070 1.00 93.31 86 ARG A C 1
ATOM 662 O O . ARG A 1 86 ? 1.122 -4.386 -23.065 1.00 93.31 86 ARG A O 1
ATOM 669 N N . GLN A 1 87 ? 3.061 -4.484 -24.201 1.00 91.00 87 GLN A N 1
ATOM 670 C CA . GLN A 1 87 ? 3.838 -5.080 -23.112 1.00 91.00 87 GLN A CA 1
ATOM 671 C C . GLN A 1 87 ? 4.011 -4.102 -21.950 1.00 91.00 87 GLN A C 1
ATOM 673 O O . GLN A 1 87 ? 3.765 -4.485 -20.808 1.00 91.00 87 GLN A O 1
ATOM 678 N N . ASN A 1 88 ? 4.335 -2.841 -22.238 1.00 90.94 88 ASN A N 1
ATOM 679 C CA . ASN A 1 88 ? 4.475 -1.796 -21.225 1.00 90.94 88 ASN A CA 1
ATOM 680 C C . ASN A 1 88 ? 3.181 -1.639 -20.412 1.00 90.94 88 ASN A C 1
ATOM 682 O O . ASN A 1 88 ? 3.223 -1.658 -19.182 1.00 90.94 88 ASN A O 1
ATOM 686 N N . GLN A 1 89 ? 2.020 -1.579 -21.077 1.00 93.00 89 GLN A N 1
ATOM 687 C CA . GLN A 1 89 ? 0.733 -1.491 -20.384 1.00 93.00 89 GLN A CA 1
ATOM 688 C C . GLN A 1 89 ? 0.439 -2.738 -19.539 1.00 93.00 89 GLN A C 1
ATOM 690 O O . GLN A 1 89 ? 0.021 -2.618 -18.392 1.00 93.00 89 GLN A O 1
ATOM 695 N N . ALA A 1 90 ? 0.712 -3.938 -20.061 1.00 92.56 90 ALA A N 1
ATOM 696 C CA . ALA A 1 90 ? 0.509 -5.173 -19.304 1.00 92.56 90 ALA A CA 1
ATOM 697 C C . ALA A 1 90 ? 1.383 -5.233 -18.037 1.00 92.56 90 ALA A C 1
ATOM 699 O O . ALA A 1 90 ? 0.940 -5.721 -16.997 1.00 92.56 90 ALA A O 1
ATOM 700 N N . VAL A 1 91 ? 2.613 -4.716 -18.108 1.00 90.31 91 VAL A N 1
ATOM 701 C CA . VAL A 1 91 ? 3.520 -4.600 -16.959 1.00 90.31 91 VAL A CA 1
ATOM 702 C C . VAL A 1 91 ? 3.010 -3.577 -15.942 1.00 90.31 91 VAL A C 1
ATOM 704 O O . VAL A 1 91 ? 3.062 -3.838 -14.737 1.00 90.31 91 VAL A O 1
ATOM 707 N N . ILE A 1 92 ? 2.477 -2.446 -16.413 1.00 89.38 92 ILE A N 1
ATOM 708 C CA . ILE A 1 92 ? 1.840 -1.435 -15.561 1.00 89.38 92 ILE A CA 1
ATOM 709 C C . ILE A 1 92 ? 0.673 -2.044 -14.782 1.00 89.38 92 ILE A C 1
ATOM 711 O O . ILE A 1 92 ? 0.632 -1.942 -13.552 1.00 89.38 92 ILE A O 1
ATOM 715 N N . ASP A 1 93 ? -0.228 -2.733 -15.479 1.00 91.25 93 ASP A N 1
ATOM 716 C CA . ASP A 1 93 ? -1.399 -3.367 -14.875 1.00 91.25 93 ASP A CA 1
ATOM 717 C C . ASP A 1 93 ? -0.984 -4.451 -13.872 1.00 91.25 93 ASP A C 1
ATOM 719 O O . ASP A 1 93 ? -1.483 -4.488 -12.745 1.00 91.25 93 ASP A O 1
ATOM 723 N N . PHE A 1 94 ? -0.004 -5.286 -14.233 1.00 89.88 94 PHE A N 1
ATOM 724 C CA . PHE A 1 94 ? 0.571 -6.281 -13.330 1.00 89.88 94 PHE A CA 1
ATOM 725 C C . PHE A 1 94 ? 1.106 -5.645 -12.040 1.00 89.88 94 PHE A C 1
ATOM 727 O O . PHE A 1 94 ? 0.759 -6.105 -10.951 1.00 89.88 94 PHE A O 1
ATOM 734 N N . GLY A 1 95 ? 1.903 -4.577 -12.150 1.00 88.00 95 GLY A N 1
ATOM 735 C CA . GLY A 1 95 ? 2.462 -3.852 -11.007 1.00 88.00 95 GLY A CA 1
ATOM 736 C C . GLY A 1 95 ? 1.383 -3.284 -10.077 1.00 88.00 95 GLY A C 1
ATOM 737 O O . GLY A 1 95 ? 1.478 -3.411 -8.853 1.00 88.00 95 GLY A O 1
ATOM 738 N N . ASN A 1 96 ? 0.306 -2.744 -10.655 1.00 86.44 96 ASN A N 1
ATOM 739 C CA . ASN A 1 96 ? -0.848 -2.236 -9.910 1.00 86.44 96 ASN A CA 1
ATOM 740 C C . ASN A 1 96 ? -1.561 -3.347 -9.130 1.00 86.44 96 ASN A C 1
ATOM 742 O O . ASN A 1 96 ? -1.853 -3.188 -7.941 1.00 86.44 96 ASN A O 1
ATOM 746 N N . TYR A 1 97 ? -1.832 -4.483 -9.777 1.00 90.50 97 TYR A N 1
ATOM 747 C CA . TYR A 1 97 ? -2.525 -5.599 -9.136 1.00 90.50 97 TYR A CA 1
ATOM 748 C C . TYR A 1 97 ? -1.679 -6.269 -8.058 1.00 90.50 97 TYR A C 1
ATOM 750 O O . TYR A 1 97 ? -2.182 -6.513 -6.960 1.00 90.50 97 TYR A O 1
ATOM 758 N N . ILE A 1 98 ? -0.401 -6.539 -8.336 1.00 88.88 98 ILE A N 1
ATOM 759 C CA . ILE A 1 98 ? 0.468 -7.215 -7.371 1.00 88.88 98 ILE A CA 1
ATOM 760 C C . ILE A 1 98 ? 0.758 -6.327 -6.161 1.00 88.88 98 ILE A C 1
ATOM 762 O O . ILE A 1 98 ? 0.771 -6.826 -5.040 1.00 88.88 98 ILE A O 1
ATOM 766 N N . GLY A 1 99 ? 0.904 -5.013 -6.360 1.00 87.69 99 GLY A N 1
ATOM 767 C CA . GLY A 1 99 ? 1.063 -4.052 -5.272 1.00 87.69 99 GLY A CA 1
ATOM 768 C C . GLY A 1 99 ? -0.130 -4.038 -4.324 1.00 87.69 99 GLY A C 1
ATOM 769 O O . GLY A 1 99 ? 0.040 -4.173 -3.112 1.00 87.69 99 GLY A O 1
ATOM 770 N N . ARG A 1 100 ? -1.345 -3.955 -4.885 1.00 90.44 100 ARG A N 1
ATOM 771 C CA . ARG A 1 100 ? -2.591 -4.039 -4.108 1.00 90.44 100 ARG A CA 1
ATOM 772 C C . ARG A 1 100 ? -2.692 -5.370 -3.369 1.00 90.44 100 ARG A C 1
ATOM 774 O O . ARG A 1 100 ? -2.906 -5.380 -2.164 1.00 90.44 100 ARG A O 1
ATOM 781 N N . ALA A 1 101 ? -2.493 -6.486 -4.069 1.00 92.00 101 ALA A N 1
ATOM 782 C CA . ALA A 1 101 ? -2.577 -7.818 -3.474 1.00 92.00 101 ALA A CA 1
ATOM 783 C C . ALA A 1 101 ? -1.562 -8.014 -2.337 1.00 92.00 101 ALA A C 1
ATOM 785 O O . ALA A 1 101 ? -1.899 -8.591 -1.302 1.00 92.00 101 ALA A O 1
ATOM 786 N N . PHE A 1 102 ? -0.337 -7.508 -2.506 1.00 90.00 102 PHE A N 1
ATOM 787 C CA . PHE A 1 102 ? 0.699 -7.565 -1.482 1.00 90.00 102 PHE A CA 1
ATOM 788 C C . PHE A 1 102 ? 0.289 -6.791 -0.229 1.00 90.00 102 PHE A C 1
ATOM 790 O O . PHE A 1 102 ? 0.352 -7.353 0.861 1.00 90.00 102 PHE A O 1
ATOM 797 N N . GLN A 1 103 ? -0.182 -5.548 -0.372 1.00 91.50 103 GLN A N 1
ATOM 798 C CA . GLN A 1 103 ? -0.565 -4.737 0.786 1.00 91.50 103 GLN A CA 1
ATOM 799 C C . GLN A 1 103 ? -1.803 -5.288 1.499 1.00 91.50 103 GLN A C 1
ATOM 801 O O . GLN A 1 103 ? -1.837 -5.314 2.723 1.00 91.50 103 GLN A O 1
ATOM 806 N N . ILE A 1 104 ? -2.787 -5.798 0.751 1.00 93.12 104 ILE A N 1
ATOM 807 C CA . ILE A 1 104 ? -3.965 -6.464 1.327 1.00 93.12 104 ILE A CA 1
ATOM 808 C C . ILE A 1 104 ? -3.541 -7.669 2.170 1.00 93.12 104 ILE A C 1
ATOM 810 O O . ILE A 1 104 ? -4.042 -7.872 3.275 1.00 93.12 104 ILE A O 1
ATOM 814 N N . ARG A 1 105 ? -2.601 -8.470 1.657 1.00 92.31 105 ARG A N 1
ATOM 815 C CA . ARG A 1 105 ? -2.059 -9.612 2.393 1.00 92.31 105 ARG A CA 1
ATOM 816 C C . ARG A 1 105 ? -1.269 -9.168 3.625 1.00 92.31 105 ARG A C 1
ATOM 818 O O . ARG A 1 105 ? -1.423 -9.795 4.666 1.00 92.31 105 ARG A O 1
ATOM 825 N N . ASP A 1 106 ? -0.434 -8.139 3.511 1.00 89.44 106 ASP A N 1
ATOM 826 C CA . ASP A 1 106 ? 0.347 -7.600 4.633 1.00 89.44 106 ASP A CA 1
ATOM 827 C C . ASP A 1 106 ? -0.569 -7.112 5.763 1.00 89.44 106 ASP A C 1
ATOM 829 O O . ASP A 1 106 ? -0.388 -7.502 6.910 1.00 89.44 106 ASP A O 1
ATOM 833 N N . ASP A 1 107 ? -1.631 -6.384 5.425 1.00 91.81 107 ASP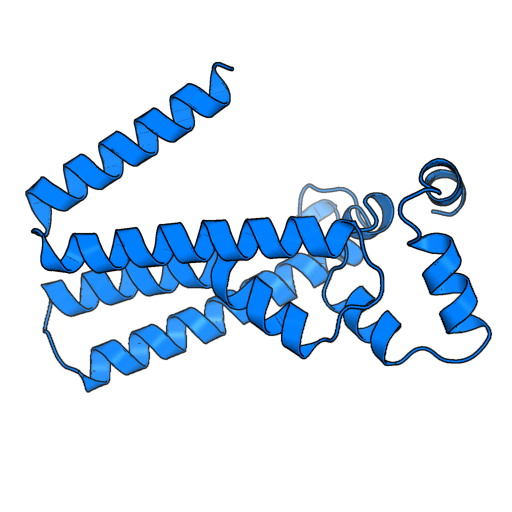 A N 1
ATOM 834 C CA . ASP A 1 107 ? -2.640 -5.912 6.374 1.00 91.81 107 ASP A CA 1
ATOM 835 C C . ASP A 1 107 ? -3.430 -7.054 7.030 1.00 91.81 107 ASP A C 1
ATOM 837 O O . ASP A 1 107 ? -3.706 -7.021 8.230 1.00 91.81 107 ASP A O 1
ATOM 841 N N . PHE A 1 108 ? -3.766 -8.101 6.268 1.00 92.19 108 PHE A N 1
ATOM 842 C CA . PHE A 1 108 ? -4.383 -9.304 6.831 1.00 92.19 108 PHE A CA 1
ATOM 843 C C . PHE A 1 108 ? -3.447 -9.990 7.835 1.00 92.19 108 PHE A C 1
ATOM 845 O O . PHE A 1 108 ? -3.867 -10.368 8.928 1.00 92.19 108 PHE A O 1
ATOM 852 N N . LEU A 1 109 ? -2.168 -10.136 7.480 1.00 90.19 109 LEU A N 1
ATOM 853 C CA . LEU A 1 109 ? -1.158 -10.737 8.350 1.00 90.19 109 LEU A CA 1
ATOM 854 C C . LEU A 1 109 ? -0.811 -9.845 9.551 1.00 90.19 109 LEU A C 1
ATOM 856 O O . LEU A 1 109 ? -0.439 -10.373 10.594 1.00 90.19 109 LEU A O 1
ATOM 860 N N . GLY A 1 110 ? -0.961 -8.526 9.442 1.00 88.25 110 GLY A N 1
ATOM 861 C CA . GLY A 1 110 ? -0.772 -7.590 10.552 1.00 88.25 110 GLY A CA 1
ATOM 862 C C . GLY A 1 110 ? -1.809 -7.751 11.667 1.00 88.25 110 GLY A C 1
ATOM 863 O O . GLY A 1 110 ? -1.513 -7.469 12.829 1.00 88.25 110 GLY A O 1
ATOM 864 N N . ILE A 1 111 ? -3.004 -8.248 11.331 1.00 89.50 111 ILE A N 1
ATOM 865 C CA . ILE A 1 111 ? -4.060 -8.545 12.305 1.00 89.50 111 ILE A CA 1
ATOM 866 C C . ILE A 1 111 ? -4.027 -10.019 12.723 1.00 89.50 111 ILE A C 1
ATOM 868 O O . ILE A 1 111 ? -3.947 -10.322 13.910 1.00 89.50 111 ILE A O 1
ATOM 872 N N . TRP A 1 112 ? -4.086 -10.936 11.757 1.00 89.19 112 TRP A N 1
ATOM 873 C CA . TRP A 1 112 ? -4.316 -12.366 12.005 1.00 89.19 112 TRP A CA 1
ATOM 874 C C . TRP A 1 112 ? -3.112 -13.259 11.694 1.00 89.19 112 TRP A C 1
ATOM 876 O O . TRP A 1 112 ? -3.231 -14.484 11.718 1.00 89.19 112 TRP A O 1
ATOM 886 N N . GLY A 1 113 ? -1.962 -12.686 11.345 1.00 85.50 113 GLY A N 1
ATOM 887 C CA . GLY A 1 113 ? -0.768 -13.459 11.021 1.00 85.50 113 GLY A CA 1
ATOM 888 C C . GLY A 1 113 ? -0.187 -14.146 12.251 1.00 85.50 113 GLY A C 1
ATOM 889 O O . GLY A 1 113 ? -0.056 -13.540 13.308 1.00 85.50 113 GLY A O 1
ATOM 890 N N . ASP A 1 114 ? 0.209 -15.408 12.094 1.00 80.38 114 ASP A N 1
ATOM 891 C CA . ASP A 1 114 ? 0.876 -16.166 13.151 1.00 80.38 114 ASP A CA 1
ATOM 892 C C . ASP A 1 114 ? 2.279 -15.604 13.427 1.00 80.38 114 ASP A C 1
ATOM 894 O O . ASP A 1 114 ? 3.136 -15.570 12.535 1.00 80.38 114 ASP A O 1
ATOM 898 N N . ALA A 1 115 ? 2.525 -15.219 14.681 1.00 76.69 115 ALA A N 1
ATOM 899 C CA . ALA A 1 115 ? 3.802 -14.696 15.154 1.00 76.69 115 ALA A CA 1
ATOM 900 C C . ALA A 1 115 ? 4.981 -15.641 14.869 1.00 76.69 115 ALA A C 1
ATOM 902 O O . ALA A 1 115 ? 6.090 -15.177 14.5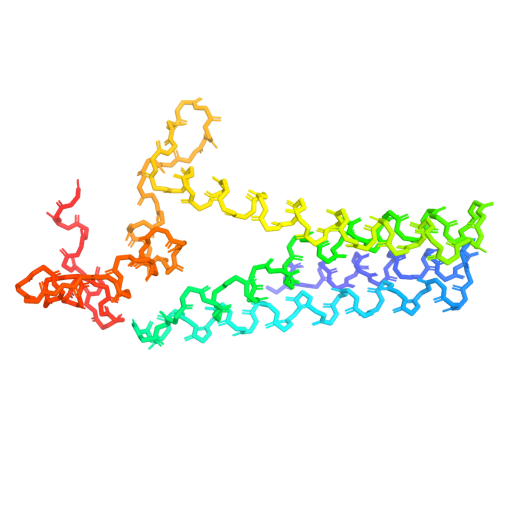96 1.00 76.69 115 ALA A O 1
ATOM 903 N N . SER A 1 116 ? 4.742 -16.959 14.862 1.00 73.81 116 SER A N 1
ATOM 904 C CA . SER A 1 116 ? 5.772 -17.963 14.563 1.00 73.81 116 SER A CA 1
ATOM 905 C C . SER A 1 116 ? 6.287 -17.885 13.117 1.00 73.81 116 SER A C 1
ATOM 907 O O . SER A 1 116 ? 7.425 -18.260 12.836 1.00 73.81 116 SER A O 1
ATOM 909 N N . THR A 1 117 ? 5.461 -17.363 12.204 1.00 73.75 117 THR A N 1
ATOM 910 C CA . THR A 1 117 ? 5.743 -17.286 10.765 1.00 73.75 117 THR A CA 1
ATOM 911 C C . THR A 1 117 ? 6.094 -15.864 10.321 1.00 73.75 117 THR A C 1
ATOM 913 O O . THR A 1 117 ? 6.895 -15.687 9.404 1.00 73.75 117 THR A O 1
ATOM 916 N N . THR A 1 118 ? 5.514 -14.838 10.952 1.00 66.69 118 THR A N 1
ATOM 917 C CA . THR A 1 118 ? 5.726 -13.426 10.581 1.00 66.69 118 THR A CA 1
ATOM 918 C C . THR A 1 118 ? 6.899 -12.775 11.314 1.00 66.69 118 THR A C 1
ATOM 920 O O . THR A 1 118 ? 7.401 -11.747 10.856 1.00 66.69 118 THR A O 1
ATOM 923 N N . GLY A 1 119 ? 7.330 -13.338 12.450 1.00 67.12 119 GLY A N 1
ATOM 924 C CA . GLY A 1 119 ? 8.345 -12.739 13.322 1.00 67.12 119 GLY A CA 1
ATOM 925 C C . GLY A 1 119 ? 7.886 -11.454 14.028 1.00 67.12 119 GLY A C 1
ATOM 926 O O . GLY A 1 119 ? 8.714 -10.758 14.613 1.00 67.12 119 GLY A O 1
ATOM 927 N N . LYS A 1 120 ? 6.588 -11.126 13.963 1.00 64.19 120 LYS A N 1
ATOM 928 C CA . LYS A 1 120 ? 5.943 -9.975 14.619 1.00 64.19 120 LYS A CA 1
ATOM 929 C C . LYS A 1 120 ? 4.923 -10.464 15.650 1.00 64.19 120 LYS A C 1
ATOM 931 O O . LYS A 1 120 ? 4.481 -11.606 15.581 1.00 64.19 120 LYS A O 1
ATOM 936 N N . THR A 1 121 ? 4.527 -9.610 16.593 1.00 62.88 121 THR A N 1
ATOM 937 C CA . THR A 1 121 ? 3.384 -9.902 17.469 1.00 62.88 121 THR A CA 1
ATOM 938 C C . THR A 1 121 ? 2.105 -10.037 16.638 1.00 62.88 121 THR A C 1
ATOM 940 O O . THR A 1 121 ? 1.866 -9.261 15.709 1.00 62.88 121 THR A O 1
ATOM 943 N N . THR A 1 122 ? 1.285 -11.041 16.954 1.00 67.44 122 THR A N 1
ATOM 944 C CA . THR A 1 122 ? -0.108 -11.120 16.486 1.00 67.44 122 THR A CA 1
ATOM 945 C C . THR A 1 122 ? -0.839 -9.849 16.917 1.00 67.44 122 THR A C 1
ATOM 947 O O . THR A 1 122 ? -0.620 -9.399 18.037 1.00 67.44 122 THR A O 1
ATOM 950 N N . SER A 1 123 ? -1.700 -9.285 16.067 1.00 75.31 123 SER A N 1
ATOM 951 C CA . SER A 1 123 ? -2.504 -8.085 16.368 1.00 75.31 123 SER A CA 1
ATOM 952 C C . SER A 1 123 ? -1.762 -6.740 16.426 1.00 75.31 123 SER A C 1
ATOM 954 O O . SER A 1 123 ? -2.378 -5.738 16.793 1.00 75.31 123 SER A O 1
ATOM 956 N N . GLY A 1 124 ? -0.492 -6.660 16.009 1.00 80.19 124 GLY A N 1
ATOM 957 C CA . GLY A 1 124 ? 0.279 -5.408 16.058 1.00 80.19 124 GLY A CA 1
ATOM 958 C C . GLY A 1 124 ? -0.376 -4.234 15.313 1.00 80.19 124 GLY A C 1
ATOM 959 O O . GLY A 1 124 ? -0.295 -3.092 15.768 1.00 80.19 124 GLY A O 1
ATOM 960 N N . ASP A 1 125 ? -1.089 -4.501 14.213 1.00 87.88 125 ASP A N 1
ATOM 961 C CA . ASP A 1 125 ? -1.838 -3.465 13.488 1.00 87.88 125 ASP A CA 1
ATOM 962 C C . ASP A 1 125 ? -3.033 -2.933 14.307 1.00 87.88 125 ASP A C 1
ATOM 964 O O . ASP A 1 125 ? -3.337 -1.740 14.242 1.00 87.88 125 ASP A O 1
ATOM 968 N N . ILE A 1 126 ? -3.697 -3.781 15.106 1.00 88.00 126 ILE A N 1
ATOM 969 C CA . ILE A 1 126 ? -4.806 -3.367 15.984 1.00 88.00 126 ILE A CA 1
ATOM 970 C C . ILE A 1 126 ? -4.276 -2.544 17.158 1.00 88.00 126 ILE A C 1
ATOM 972 O O . ILE A 1 126 ? -4.815 -1.474 17.437 1.00 88.00 126 ILE A O 1
ATOM 976 N N . GLU A 1 127 ? -3.201 -2.997 17.806 1.00 84.19 127 GLU A N 1
ATOM 977 C CA . GLU A 1 127 ? -2.558 -2.280 18.918 1.00 84.19 127 GLU A CA 1
ATOM 978 C C . GLU A 1 127 ? -2.140 -0.863 18.499 1.00 84.19 127 GLU A C 1
ATOM 980 O O . GLU A 1 127 ? -2.364 0.116 19.213 1.00 84.19 127 GLU A O 1
ATOM 985 N N . GLN A 1 128 ? -1.598 -0.736 17.285 1.00 83.75 128 GLN A N 1
ATOM 986 C CA . GLN A 1 128 ? -1.211 0.547 16.696 1.00 83.75 128 GLN A CA 1
ATOM 987 C C . GLN A 1 128 ? -2.398 1.337 16.133 1.00 83.75 128 GLN A C 1
ATOM 989 O O . GLN A 1 128 ? -2.225 2.474 15.688 1.00 83.75 128 GLN A O 1
ATOM 994 N N . ARG A 1 129 ? -3.607 0.763 16.151 1.00 87.25 129 ARG A N 1
ATOM 995 C CA . ARG A 1 129 ? -4.827 1.321 15.551 1.00 87.25 129 ARG A CA 1
ATOM 996 C C . ARG A 1 129 ? -4.632 1.687 14.091 1.00 87.25 129 ARG A C 1
ATOM 998 O O . ARG A 1 129 ? -5.201 2.681 13.629 1.00 87.25 129 ARG A O 1
ATOM 1005 N N . LYS A 1 130 ? -3.827 0.913 13.370 1.00 89.31 130 LYS A N 1
ATOM 1006 C CA . LYS A 1 130 ? -3.601 1.105 11.944 1.00 89.31 130 LYS A CA 1
ATOM 1007 C C . LYS A 1 130 ? -4.925 0.920 11.208 1.00 89.31 130 LYS A C 1
ATOM 1009 O O . LYS A 1 130 ? -5.702 0.013 11.509 1.00 89.31 130 LYS A O 1
ATOM 1014 N N . LYS A 1 131 ? -5.202 1.801 10.247 1.00 91.38 131 LYS A N 1
ATOM 1015 C CA . LYS A 1 131 ? -6.422 1.765 9.423 1.00 91.38 131 LYS A CA 1
ATOM 1016 C C . LYS A 1 131 ? -6.191 0.807 8.257 1.00 91.38 131 LYS A C 1
ATOM 1018 O O . LYS A 1 131 ? -6.190 1.202 7.096 1.00 91.38 131 LYS A O 1
ATOM 1023 N N . SER A 1 132 ? -5.903 -0.448 8.599 1.00 93.25 132 SER A N 1
ATOM 1024 C CA . SER A 1 132 ? -5.688 -1.517 7.631 1.00 93.25 132 SER A CA 1
ATOM 1025 C C . SER A 1 132 ? -6.990 -1.880 6.916 1.00 93.25 132 SER A C 1
ATOM 1027 O O . SER A 1 132 ? -8.077 -1.566 7.412 1.00 93.25 132 SER A O 1
ATOM 1029 N N . LEU A 1 133 ? -6.909 -2.546 5.757 1.00 95.00 133 LEU A N 1
ATOM 1030 C CA . LEU A 1 133 ? -8.098 -2.815 4.930 1.00 95.00 133 LEU A CA 1
ATOM 1031 C C . LEU A 1 133 ? -9.277 -3.415 5.721 1.00 95.00 133 LEU A C 1
ATOM 1033 O O . LEU A 1 133 ? -10.387 -2.905 5.572 1.00 95.00 133 LEU A O 1
ATOM 1037 N N . PRO A 1 134 ? -9.097 -4.442 6.577 1.00 94.62 134 PRO A N 1
ATOM 1038 C CA . PRO A 1 134 ? -10.227 -5.025 7.296 1.00 94.62 134 PRO A CA 1
ATOM 1039 C C . PRO A 1 134 ? -10.919 -4.037 8.242 1.00 94.62 134 PRO A C 1
ATOM 1041 O O . PRO A 1 134 ? -12.132 -4.101 8.420 1.00 94.62 134 PRO A O 1
ATOM 1044 N N . ILE A 1 135 ? -10.162 -3.094 8.806 1.00 94.31 135 ILE A N 1
ATOM 1045 C CA . ILE A 1 135 ? -10.689 -2.036 9.671 1.00 94.31 135 ILE A CA 1
ATOM 1046 C C . ILE A 1 135 ? -11.432 -0.982 8.850 1.00 94.31 135 ILE A C 1
ATOM 1048 O O . ILE A 1 135 ? -12.501 -0.539 9.258 1.00 94.31 135 ILE A O 1
ATOM 1052 N N . VAL A 1 136 ? -10.908 -0.604 7.681 1.00 95.19 136 VAL A N 1
ATOM 1053 C CA . VAL A 1 136 ? -11.589 0.330 6.768 1.00 95.19 136 VAL A CA 1
ATOM 1054 C C . VAL A 1 136 ? -12.920 -0.251 6.287 1.00 95.19 136 VAL A C 1
ATOM 1056 O O . VAL A 1 136 ? -13.936 0.435 6.339 1.00 95.19 136 VAL A O 1
ATOM 1059 N N . VAL A 1 137 ? -12.942 -1.534 5.911 1.00 95.62 137 VAL A N 1
ATOM 1060 C CA . VAL A 1 137 ? -14.186 -2.246 5.570 1.00 95.62 137 VAL A CA 1
ATOM 1061 C C . VAL A 1 137 ? -15.152 -2.234 6.756 1.00 95.62 137 VAL A C 1
ATOM 1063 O O . VAL A 1 137 ? -16.329 -1.927 6.588 1.00 95.62 137 VAL A O 1
ATOM 1066 N N . ALA A 1 138 ? -14.662 -2.499 7.971 1.00 94.38 138 ALA A N 1
ATOM 1067 C CA . ALA A 1 138 ? -15.496 -2.452 9.167 1.00 94.38 138 ALA A CA 1
ATOM 1068 C C . ALA A 1 138 ? -16.080 -1.050 9.419 1.00 94.38 138 ALA A C 1
ATOM 1070 O O . ALA A 1 138 ? -17.250 -0.950 9.771 1.00 94.38 138 ALA A O 1
ATOM 1071 N N . PHE A 1 139 ? -15.324 0.030 9.199 1.00 93.19 139 PHE A N 1
ATOM 1072 C CA . PHE A 1 139 ? -15.850 1.396 9.299 1.00 93.19 139 PHE A CA 1
ATOM 1073 C C . PHE A 1 139 ? -16.935 1.694 8.263 1.00 93.19 139 PHE A C 1
ATOM 1075 O O . PHE A 1 139 ? -17.925 2.352 8.587 1.00 93.19 139 PHE A O 1
ATOM 1082 N N . GLU A 1 140 ? -16.769 1.211 7.032 1.00 92.88 140 GLU A N 1
ATOM 1083 C CA . GLU A 1 140 ? -17.733 1.441 5.954 1.00 92.88 140 GLU A CA 1
ATOM 1084 C C . GLU A 1 140 ? -19.033 0.636 6.151 1.00 92.88 140 GLU A C 1
ATOM 1086 O O . GLU A 1 140 ? -20.129 1.151 5.888 1.00 92.88 140 GLU A O 1
ATOM 1091 N N . ASP A 1 141 ? -18.943 -0.577 6.704 1.00 93.62 141 ASP A N 1
ATOM 1092 C CA . ASP A 1 141 ? -20.074 -1.505 6.843 1.00 93.62 141 ASP A CA 1
ATOM 1093 C C . ASP A 1 141 ? -20.758 -1.492 8.219 1.00 93.62 141 ASP A C 1
ATOM 1095 O O . ASP A 1 141 ? -21.964 -1.746 8.300 1.00 93.62 141 ASP A O 1
ATOM 1099 N N . ALA A 1 142 ? -20.048 -1.188 9.312 1.00 93.38 142 ALA A N 1
ATOM 1100 C CA . ALA A 1 142 ? -20.606 -1.278 10.663 1.00 93.38 142 ALA A CA 1
ATOM 1101 C C . ALA A 1 142 ? -21.774 -0.304 10.880 1.00 93.38 142 ALA A C 1
ATOM 1103 O O . ALA A 1 142 ? -21.783 0.831 10.397 1.00 93.38 142 ALA A O 1
ATOM 1104 N N . ARG A 1 143 ? -22.779 -0.731 11.652 1.00 94.38 143 ARG A N 1
ATOM 1105 C CA . ARG A 1 143 ? -23.965 0.071 11.997 1.00 94.38 143 ARG A CA 1
ATOM 1106 C C . ARG A 1 143 ? -24.318 -0.093 13.476 1.00 94.38 143 ARG A C 1
ATOM 1108 O O . ARG A 1 143 ? -24.011 -1.118 14.084 1.00 94.38 143 ARG A O 1
ATOM 1115 N N . GLY A 1 144 ? -25.014 0.899 14.035 1.00 95.44 144 GLY A N 1
ATOM 1116 C CA . GLY A 1 144 ? -25.484 0.881 15.425 1.00 95.44 144 GLY A CA 1
ATOM 1117 C C . GLY A 1 144 ? -24.341 0.739 16.434 1.00 95.44 144 GLY A C 1
ATOM 1118 O O . GLY A 1 144 ? -23.246 1.240 16.203 1.00 95.44 144 GLY A O 1
ATOM 1119 N N . ALA A 1 145 ? -24.581 -0.005 17.516 1.00 95.12 145 ALA A N 1
ATOM 1120 C CA . ALA A 1 145 ? -23.633 -0.144 18.625 1.00 95.12 145 ALA A CA 1
ATOM 1121 C C . ALA A 1 145 ? -22.242 -0.663 18.209 1.00 95.12 145 ALA A C 1
ATOM 1123 O O . ALA A 1 145 ? -21.244 -0.283 18.811 1.00 95.12 145 ALA A O 1
ATOM 1124 N N . ALA A 1 146 ? -22.156 -1.500 17.167 1.00 92.81 146 ALA A N 1
ATOM 1125 C CA . ALA A 1 146 ? -20.872 -1.984 16.660 1.00 92.81 146 ALA A CA 1
ATOM 1126 C C . ALA A 1 146 ? -20.044 -0.865 16.003 1.00 92.81 146 ALA A C 1
ATOM 1128 O O . ALA A 1 146 ? -18.824 -0.843 16.147 1.00 92.81 146 ALA A O 1
ATOM 1129 N N . ALA A 1 147 ? -20.698 0.075 15.310 1.00 92.94 147 ALA A N 1
ATOM 1130 C CA . ALA A 1 147 ? -20.025 1.238 14.734 1.00 92.94 147 ALA A CA 1
ATOM 1131 C C . ALA A 1 147 ? -19.550 2.202 15.827 1.00 92.94 147 ALA A C 1
ATOM 1133 O O . ALA A 1 147 ? -18.418 2.681 15.768 1.00 92.94 147 ALA A O 1
ATOM 1134 N N . ASP A 1 148 ? -20.391 2.441 16.838 1.00 92.94 148 ASP A N 1
ATOM 1135 C CA . ASP A 1 148 ? -20.052 3.300 17.977 1.00 92.94 148 ASP A CA 1
ATOM 1136 C C . ASP A 1 148 ? -18.840 2.751 18.743 1.00 92.94 148 ASP A C 1
ATOM 1138 O O . ASP A 1 148 ? -17.915 3.497 19.072 1.00 92.94 148 ASP A O 1
ATOM 1142 N N . GLU A 1 149 ? -18.803 1.435 18.963 1.00 91.75 149 GLU A N 1
ATOM 1143 C CA . GLU A 1 149 ? -17.685 0.771 19.632 1.00 91.75 149 GLU A CA 1
ATOM 1144 C C . GLU A 1 149 ? -16.405 0.801 18.788 1.00 91.75 149 GLU A C 1
ATOM 1146 O O . GLU A 1 149 ? -15.340 1.154 19.296 1.00 91.75 149 GLU A O 1
ATOM 1151 N N . LEU A 1 150 ? -16.495 0.517 17.482 1.00 91.81 150 LEU A N 1
ATOM 1152 C CA . LEU A 1 150 ? -15.347 0.608 16.576 1.00 91.81 150 LEU A CA 1
ATOM 1153 C C . LEU A 1 150 ? -14.750 2.025 16.571 1.00 91.81 150 LEU A C 1
ATOM 1155 O O . LEU A 1 150 ? -13.531 2.187 16.661 1.00 91.81 150 LEU A O 1
ATOM 1159 N N . LEU A 1 151 ? -15.601 3.056 16.527 1.00 91.06 151 LEU A N 1
ATOM 1160 C CA . LEU A 1 151 ? -15.184 4.456 16.618 1.00 91.06 151 LEU A CA 1
ATOM 1161 C C . LEU A 1 151 ? -14.523 4.775 17.961 1.00 91.06 151 LEU A C 1
ATOM 1163 O O . LEU A 1 151 ? -13.500 5.460 17.975 1.00 91.06 151 LEU A O 1
ATOM 1167 N N . ARG A 1 152 ? -15.072 4.280 19.077 1.00 89.12 152 ARG A N 1
ATOM 1168 C CA . ARG A 1 152 ? -14.506 4.475 20.422 1.00 89.12 152 ARG A CA 1
ATOM 1169 C C . ARG A 1 152 ? -13.097 3.892 20.529 1.00 89.12 152 ARG A C 1
ATOM 1171 O O . ARG A 1 152 ? -12.191 4.571 21.018 1.00 89.12 152 ARG A O 1
ATOM 1178 N N . ILE A 1 153 ? -12.917 2.670 20.032 1.00 88.19 153 ILE A N 1
ATOM 1179 C CA . ILE A 1 153 ? -11.647 1.939 20.046 1.00 88.19 153 ILE A CA 1
ATOM 1180 C C . ILE A 1 153 ? -10.599 2.659 19.183 1.00 88.19 153 ILE A C 1
ATOM 1182 O O . ILE A 1 153 ? -9.488 2.933 19.634 1.00 88.19 153 ILE A O 1
ATOM 1186 N N . TYR A 1 154 ? -10.942 3.018 17.944 1.00 88.94 154 TYR A N 1
ATOM 1187 C CA . TYR A 1 154 ? -9.973 3.528 16.963 1.00 88.94 154 TYR A CA 1
ATOM 1188 C C . TYR A 1 154 ? -9.779 5.049 16.970 1.00 88.94 154 TYR A C 1
ATOM 1190 O O . TYR A 1 154 ? -9.014 5.567 16.142 1.00 88.94 154 TYR A O 1
ATOM 1198 N N . ARG A 1 155 ? -10.421 5.761 17.906 1.00 83.44 155 ARG A N 1
ATOM 1199 C CA . ARG A 1 155 ? -10.280 7.211 18.076 1.00 83.44 155 ARG A CA 1
ATOM 1200 C C . ARG A 1 155 ? -8.805 7.584 18.321 1.00 83.44 155 ARG A C 1
ATOM 1202 O O . ARG A 1 155 ? -8.168 6.949 19.165 1.00 83.44 155 ARG A O 1
ATOM 1209 N N . PRO A 1 156 ? -8.239 8.593 17.632 1.00 69.44 156 PRO A N 1
ATOM 1210 C CA . PRO A 1 156 ? -6.814 8.938 17.747 1.00 69.44 156 PRO A CA 1
ATOM 1211 C C . PRO A 1 156 ? -6.359 9.258 19.182 1.00 69.44 156 PRO A C 1
ATOM 1213 O O . PRO A 1 156 ? -5.234 8.941 19.562 1.00 69.44 156 PRO A O 1
ATOM 1216 N N . ASP A 1 157 ? -7.265 9.816 19.986 1.00 68.50 157 ASP A N 1
ATOM 1217 C CA . ASP A 1 157 ? -6.985 10.398 21.305 1.00 68.50 157 ASP A CA 1
ATOM 1218 C C . ASP A 1 157 ? -6.899 9.357 22.437 1.00 68.50 157 ASP A C 1
ATOM 1220 O O . ASP A 1 157 ? -6.498 9.682 23.549 1.00 68.50 157 ASP A O 1
ATOM 1224 N N . ASN A 1 158 ? -7.294 8.106 22.180 1.00 63.38 158 ASN A N 1
ATOM 1225 C CA . ASN A 1 158 ? -7.663 7.167 23.243 1.00 63.38 158 ASN A CA 1
ATOM 1226 C C . ASN A 1 158 ? -6.602 6.085 23.547 1.00 63.38 158 ASN A C 1
ATOM 1228 O O . ASN A 1 158 ? -6.974 4.988 23.949 1.00 63.38 158 ASN A O 1
ATOM 1232 N N . LYS A 1 159 ? -5.313 6.308 23.225 1.00 58.28 159 LYS A N 1
ATOM 1233 C CA . LYS A 1 159 ? -4.288 5.239 23.083 1.00 58.28 159 LYS A CA 1
ATOM 1234 C C . LYS A 1 159 ? -4.112 4.314 24.301 1.00 58.28 159 LYS A C 1
ATOM 1236 O O . LYS A 1 159 ? -3.743 3.165 24.094 1.00 58.28 159 LYS A O 1
ATOM 1241 N N . GLU A 1 160 ? -4.418 4.771 25.513 1.00 56.00 160 GLU A N 1
ATOM 1242 C CA . GLU A 1 160 ? -4.261 3.998 26.757 1.00 56.00 160 GLU A CA 1
ATOM 1243 C C . GLU A 1 160 ? -5.332 2.898 26.943 1.00 56.00 160 GLU A C 1
ATOM 1245 O O . GLU A 1 160 ? -5.019 1.836 27.468 1.00 56.00 160 GLU A O 1
ATOM 1250 N N . GLU A 1 161 ? -6.560 3.074 26.433 1.00 57.12 161 GLU A N 1
ATOM 1251 C CA . GLU A 1 161 ? -7.662 2.112 26.659 1.00 57.12 161 GLU A CA 1
ATOM 1252 C C . GLU A 1 161 ? -7.522 0.785 25.882 1.00 57.12 161 GLU A C 1
ATOM 1254 O O . GLU A 1 161 ? -8.110 -0.219 26.273 1.00 57.12 161 GLU A O 1
ATOM 1259 N N . LEU A 1 162 ? -6.773 0.742 24.769 1.00 58.47 162 LEU A N 1
ATOM 1260 C CA . LEU A 1 162 ? -6.705 -0.468 23.925 1.00 58.47 162 LEU A CA 1
ATOM 1261 C C . LEU A 1 162 ? -5.718 -1.518 24.435 1.00 58.47 162 LEU A C 1
ATOM 1263 O O . LEU A 1 162 ? -5.981 -2.706 24.283 1.00 58.47 162 LEU A O 1
ATOM 1267 N N . SER A 1 163 ? -4.608 -1.092 25.043 1.00 56.31 163 SER A N 1
ATOM 1268 C CA . SER A 1 163 ? -3.611 -2.005 25.618 1.00 56.31 163 SER A CA 1
ATOM 1269 C C . SER A 1 163 ? -4.135 -2.798 26.815 1.00 56.31 163 SER A C 1
ATOM 1271 O O . SER A 1 163 ? -3.505 -3.764 27.222 1.00 56.31 163 SER A O 1
ATOM 1273 N N . GLU A 1 164 ? -5.267 -2.391 27.392 1.00 56.66 164 GLU A N 1
ATOM 1274 C CA . GLU A 1 164 ? -5.931 -3.105 28.487 1.00 56.66 164 GLU A CA 1
ATOM 1275 C C . GLU A 1 164 ? -7.006 -4.095 27.994 1.00 56.66 164 GLU A C 1
ATOM 1277 O O . GLU A 1 164 ? -7.477 -4.921 28.776 1.00 56.66 164 GLU A O 1
ATOM 1282 N N . MET A 1 165 ? -7.410 -4.023 26.715 1.00 58.38 165 MET A N 1
ATOM 1283 C CA . MET A 1 165 ? -8.500 -4.829 26.137 1.00 58.38 165 MET A CA 1
ATOM 1284 C C . MET A 1 165 ? -8.037 -6.062 25.341 1.00 58.38 165 MET A C 1
ATOM 1286 O O . MET A 1 165 ? -8.856 -6.956 25.114 1.00 58.38 165 MET A O 1
ATOM 1290 N N . ILE A 1 166 ? -6.781 -6.091 24.884 1.00 53.00 166 ILE A N 1
ATOM 1291 C CA . ILE A 1 166 ? -6.177 -7.159 24.060 1.00 53.00 166 ILE A CA 1
ATOM 1292 C C . ILE A 1 166 ? -5.091 -7.853 24.878 1.00 53.00 166 ILE A C 1
ATOM 1294 O O . ILE A 1 166 ? -5.051 -9.104 24.845 1.00 53.00 166 ILE A O 1
#

Solvent-accessible surface area (backbone atoms only — not comparable to full-atom values): 8947 Å² total; per-residue (Å²): 112,70,66,60,56,48,51,56,50,52,51,54,50,51,53,53,50,43,46,76,72,66,36,72,72,52,45,48,48,50,50,51,27,52,51,36,29,52,51,19,52,53,50,51,61,54,45,61,76,52,80,88,52,52,58,68,59,51,55,53,32,45,34,22,32,70,5,23,57,53,18,33,57,51,35,47,53,37,55,72,73,56,81,41,73,69,59,45,49,52,37,45,52,48,14,42,52,51,15,36,53,50,51,55,50,51,41,49,39,31,46,72,29,55,36,92,79,70,79,45,68,59,32,49,35,58,77,68,50,52,74,34,65,74,52,27,48,45,57,68,67,46,61,67,73,60,32,55,49,52,50,60,67,59,38,77,89,44,73,75,66,55,78,78,74,114

pLDDT: mean 84.88, std 9.68, range [53.0, 95.62]

Radius of gyration: 19.27 Å; Cα contacts (8 Å, |Δi|>4): 155; chains: 1; bounding box: 50×30×56 Å

Sequence (166 aa):
MVCIQLEISLISIAFSWCKRKIGDTDLGVLTESYLEMIEGQCRDLVFEQTTNIKVEEYLGMIALKTGAFIRSSALIGALIGRDDSRQNQAVIDFGNYIGRAFQIRDDFLGIWGDASTTGKTTSGDIEQRKKSLPIVVAFEDARGAAADELLRIYRPDNKEELSEMI

Nearest PDB structures (foldseek):
  3nf2-assembly1_A-2  TM=8.718E-01  e=4.849E-07  Streptomyces coelicolor
  1wy0-assembly1_A-2  TM=8.599E-01  e=3.381E-06  Pyrococcus horikoshii OT3
  6kd7-assembly1_A  TM=8.406E-01  e=4.431E-05  Nonlabens dokdonensis DSW-6
  3n3d-assembly1_A  TM=7.430E-01  e=1.610E-03  Levilactobacillus brevis ATCC 367
  5h9d-assembly2_B  TM=7.577E-01  e=2.616E-03  Staphylococcus aureus

Secondary structure (DSSP, 8-state):
-HHHHHHHHHHHHHHHHHHHHH-HHHHHHHHHHHHHHHHHHHHHHHHHT-S---HHHHHHHHHTTHHHHHHHHHHHHHHHH---HHHHHHHHHHHHHHHHHHHHHHHHHHHH--HHHHSS-TTHHHHTT---HHHHHHHHH--THHHHHHHHHH-TT-HHHHTTT-

Mean predicted aligned error: 7.0 Å